Protein AF-A0A1F1DUR7-F1 (afdb_monomer)

Foldseek 3Di:
DDDPVLVVLVVVLVPFFFADDPRQAWAFLLVVLCQLVVVDDSVVSSVVVVVVCVVDVVLVSSLVSVPDDPVDGTDGRSNRSSCCVPVNHD

Radius of gyration: 12.67 Å; Cα contacts (8 Å, |Δi|>4): 99; chains: 1; bounding box: 32×24×28 Å

Solvent-accessible surface area (backbone atoms only — not comparable to full-atom values): 5091 Å² total; per-residue (Å²): 133,83,51,73,68,54,53,51,50,55,58,55,55,73,75,47,65,45,42,65,76,94,44,48,46,80,29,46,42,51,63,58,16,38,55,72,30,67,92,41,60,60,71,55,11,35,49,49,49,54,46,55,37,69,74,32,65,68,52,41,49,56,36,42,76,72,71,52,56,86,90,60,62,58,37,45,33,72,47,36,11,53,45,29,73,73,74,44,80,104

Secondary structure (DSSP, 8-state):
---HHHHHHHHHHTTSPPPPGGGSSSEEHHHHHHHH-TTS-HHHHHHHHHHHHHH-HHHHHHHHHTT--TT--EE-HHHHHHHHHHH---

Mean predicted aligned error: 2.79 Å

pLDDT: mean 95.04, std 3.46, range [79.88, 98.31]

Sequence (90 aa):
MLSTSDLRLLEEIKSWEPLKGDLSGIVPVKQVALQYYPDYHPQSASRALRMSIKSYPLLSHALSLVGWTSPKRNFTPRQTAVLAHYLGTP

Structure (mmCIF, N/CA/C/O backbone):
data_AF-A0A1F1DUR7-F1
#
_entry.id   AF-A0A1F1DUR7-F1
#
loop_
_atom_site.group_PDB
_atom_site.id
_atom_site.type_symbol
_atom_site.label_atom_id
_atom_site.label_alt_id
_atom_site.label_comp_id
_atom_site.label_asym_id
_atom_site.label_entity_id
_atom_site.label_seq_id
_atom_site.pdbx_PDB_ins_code
_atom_site.Cartn_x
_atom_site.Cartn_y
_atom_site.Cartn_z
_atom_site.occupancy
_atom_site.B_iso_or_equiv
_atom_site.auth_seq_id
_atom_site.auth_comp_id
_atom_site.auth_asym_id
_atom_site.auth_atom_id
_atom_site.pdbx_PDB_model_num
ATOM 1 N N . MET A 1 1 ? -14.977 13.102 9.429 1.00 79.88 1 MET A N 1
ATOM 2 C CA . MET A 1 1 ? -15.241 12.108 10.493 1.00 79.88 1 MET A CA 1
ATOM 3 C C . MET A 1 1 ? -15.185 10.730 9.856 1.00 79.88 1 MET A C 1
ATOM 5 O O . MET A 1 1 ? -15.634 10.616 8.723 1.00 79.88 1 MET A O 1
ATOM 9 N N . LEU A 1 2 ? -14.585 9.740 10.522 1.00 88.06 2 LEU A N 1
ATOM 10 C CA . LEU A 1 2 ? -14.570 8.353 10.036 1.00 88.06 2 LEU A CA 1
ATOM 11 C C . LEU A 1 2 ? -15.961 7.731 10.199 1.00 88.06 2 LEU A C 1
ATOM 13 O O . LEU A 1 2 ? -16.639 8.014 11.188 1.00 88.06 2 LEU A O 1
ATOM 17 N N . SER A 1 3 ? -16.382 6.904 9.243 1.00 95.38 3 SER A N 1
ATOM 18 C CA . SER A 1 3 ? -17.633 6.147 9.348 1.00 95.38 3 SER A CA 1
ATOM 19 C C . SER A 1 3 ? -17.485 4.950 10.297 1.00 95.38 3 SER A C 1
ATOM 21 O O . SER A 1 3 ? -16.375 4.503 10.589 1.00 95.38 3 SER A O 1
ATOM 23 N N . THR A 1 4 ? -18.602 4.372 10.751 1.00 96.12 4 THR A N 1
ATOM 24 C CA . THR A 1 4 ? -18.589 3.120 11.531 1.00 96.12 4 THR A CA 1
ATOM 25 C C . THR A 1 4 ? -17.902 1.980 10.775 1.00 96.12 4 THR A C 1
ATOM 27 O O . THR A 1 4 ? -17.155 1.212 11.379 1.00 96.12 4 THR A O 1
ATOM 30 N N . SER A 1 5 ? -18.099 1.894 9.455 1.00 95.62 5 SER A N 1
ATOM 31 C CA . SER A 1 5 ? -17.410 0.917 8.606 1.00 95.62 5 SER A CA 1
ATOM 32 C C . SER A 1 5 ? -15.896 1.125 8.607 1.00 95.62 5 SER A C 1
ATOM 34 O O . SER A 1 5 ? -15.154 0.152 8.701 1.00 95.62 5 SER A O 1
ATOM 36 N N . ASP A 1 6 ? -15.431 2.378 8.575 1.00 96.44 6 ASP A N 1
ATOM 37 C CA . ASP A 1 6 ? -13.995 2.687 8.620 1.00 96.44 6 ASP A CA 1
ATOM 38 C C . ASP A 1 6 ? -13.373 2.294 9.959 1.00 96.44 6 ASP A C 1
ATOM 40 O O . ASP A 1 6 ? -12.277 1.740 9.994 1.00 96.44 6 ASP A O 1
ATOM 44 N N . LEU A 1 7 ? -14.078 2.555 11.065 1.00 96.44 7 LEU A N 1
ATOM 45 C CA . LEU A 1 7 ? -13.627 2.161 12.400 1.00 96.44 7 LEU A CA 1
ATOM 46 C C . LEU A 1 7 ? -13.516 0.640 12.517 1.00 96.44 7 LEU A C 1
ATOM 48 O O . LEU A 1 7 ? -12.510 0.139 13.010 1.00 96.44 7 LEU A O 1
ATOM 52 N N . ARG A 1 8 ? -14.508 -0.100 12.010 1.00 97.06 8 ARG A N 1
ATOM 53 C CA . ARG A 1 8 ? -14.471 -1.565 11.992 1.00 97.06 8 ARG A CA 1
ATOM 54 C C . ARG A 1 8 ? -13.307 -2.090 11.152 1.00 97.06 8 ARG A C 1
ATOM 56 O O . ARG A 1 8 ? -12.567 -2.947 11.623 1.00 97.06 8 ARG A O 1
ATOM 63 N N . LEU A 1 9 ? -13.109 -1.544 9.954 1.00 97.00 9 LEU A N 1
ATOM 64 C CA . LEU A 1 9 ? -11.995 -1.927 9.089 1.00 97.00 9 LEU A CA 1
ATOM 65 C C . LEU A 1 9 ? -10.641 -1.640 9.755 1.00 97.00 9 LEU A C 1
ATOM 67 O O . LEU A 1 9 ? -9.727 -2.452 9.669 1.00 97.00 9 LEU A O 1
ATOM 71 N N . LEU A 1 10 ? -10.500 -0.517 10.463 1.00 96.69 10 LEU A N 1
ATOM 72 C CA . LEU A 1 10 ? -9.289 -0.211 11.227 1.00 96.69 10 LEU A CA 1
ATOM 73 C C . LEU A 1 10 ? -9.018 -1.224 12.346 1.00 96.69 10 LEU A C 1
ATOM 75 O O . LEU A 1 10 ? -7.854 -1.556 12.570 1.00 96.69 10 LEU A O 1
ATOM 79 N N . GLU A 1 11 ? -10.053 -1.704 13.039 1.00 96.81 11 GLU A N 1
ATOM 80 C CA . GLU A 1 11 ? -9.913 -2.780 14.027 1.00 96.81 11 GLU A CA 1
ATOM 81 C C . GLU A 1 11 ? -9.512 -4.103 13.365 1.00 96.81 11 GLU A C 1
ATOM 83 O O . GLU A 1 11 ? -8.599 -4.768 13.849 1.00 96.81 11 GLU A O 1
ATOM 88 N N . GLU A 1 12 ? -10.115 -4.450 12.226 1.00 97.00 12 GLU A N 1
ATOM 89 C CA . GLU A 1 12 ? -9.762 -5.650 11.456 1.00 97.00 12 GLU A CA 1
ATOM 90 C C . GLU A 1 12 ? -8.305 -5.601 10.969 1.00 97.00 12 GLU A C 1
ATOM 92 O O . GLU A 1 12 ? -7.565 -6.564 11.143 1.00 97.00 12 GLU A O 1
ATOM 97 N N . ILE A 1 13 ? -7.833 -4.456 10.465 1.00 97.12 13 ILE A N 1
ATOM 98 C CA . ILE A 1 13 ? -6.445 -4.296 10.001 1.00 97.12 13 ILE A CA 1
ATOM 99 C C . ILE A 1 13 ? -5.421 -4.557 11.119 1.00 97.12 13 ILE A C 1
ATOM 101 O O . ILE A 1 13 ? -4.294 -4.965 10.835 1.00 97.12 13 ILE A O 1
ATOM 105 N N . LYS A 1 14 ? -5.766 -4.347 12.399 1.00 94.75 14 LYS A N 1
ATOM 106 C CA . LYS A 1 14 ? -4.838 -4.626 13.512 1.00 94.75 14 LYS A CA 1
ATOM 107 C C . LYS A 1 14 ? -4.483 -6.110 13.634 1.00 94.75 14 LYS A C 1
ATOM 109 O O . LYS A 1 14 ? -3.436 -6.398 14.206 1.00 94.75 14 LYS A O 1
ATOM 114 N N . SER A 1 15 ? -5.326 -7.018 13.136 1.00 95.69 15 SER A N 1
ATOM 115 C CA . SER A 1 15 ? -5.073 -8.463 13.170 1.00 95.69 15 SER A CA 1
ATOM 116 C C . SER A 1 15 ? -4.390 -8.994 11.907 1.00 95.69 15 SER A C 1
ATOM 118 O O . SER A 1 15 ? -3.989 -10.155 11.883 1.00 95.69 15 SER A O 1
ATOM 120 N N . TRP A 1 16 ? -4.242 -8.175 10.860 1.00 96.75 16 TRP A N 1
ATOM 121 C CA . TRP A 1 16 ? -3.620 -8.604 9.608 1.00 96.75 16 TRP A CA 1
ATOM 122 C C . TRP A 1 16 ? -2.101 -8.705 9.745 1.00 96.75 16 TRP A C 1
ATOM 124 O O . TRP A 1 16 ? -1.446 -7.819 10.300 1.00 96.75 16 TRP A O 1
ATOM 134 N N . GLU A 1 17 ? -1.532 -9.780 9.199 1.00 95.12 17 GLU A N 1
ATOM 135 C CA . GLU A 1 17 ? -0.091 -10.004 9.256 1.00 95.12 17 GLU A CA 1
ATOM 136 C C . GLU A 1 17 ? 0.654 -9.123 8.238 1.00 95.12 17 GLU A C 1
ATOM 138 O O . GLU A 1 17 ? 0.280 -9.091 7.061 1.00 95.12 17 GLU A O 1
ATOM 143 N N . PRO A 1 18 ? 1.726 -8.418 8.649 1.00 95.06 18 PRO A N 1
ATOM 144 C CA . PRO A 1 18 ? 2.606 -7.723 7.720 1.00 95.06 18 PRO A CA 1
ATOM 145 C C . PRO A 1 18 ? 3.424 -8.713 6.885 1.00 95.06 18 PRO A C 1
ATOM 147 O O . PRO A 1 18 ? 3.563 -9.892 7.221 1.00 95.06 18 PRO A O 1
ATOM 150 N N . LEU A 1 19 ? 4.044 -8.205 5.819 1.00 94.12 19 LEU A N 1
ATOM 151 C CA . LEU A 1 19 ? 5.033 -8.974 5.062 1.00 94.12 19 LEU A CA 1
ATOM 152 C C . LEU A 1 19 ? 6.222 -9.361 5.962 1.00 94.12 19 LEU A C 1
ATOM 154 O O . LEU A 1 19 ? 6.642 -8.585 6.820 1.00 94.12 19 LEU A O 1
ATOM 158 N N . LYS A 1 20 ? 6.755 -10.574 5.781 1.00 91.12 20 LYS A N 1
ATOM 159 C CA . LYS A 1 20 ? 7.798 -11.167 6.643 1.00 91.12 20 LYS A CA 1
ATOM 160 C C . LYS A 1 20 ? 9.209 -10.948 6.071 1.00 91.12 20 LYS A C 1
ATOM 162 O O . LYS A 1 20 ? 9.377 -10.418 4.974 1.00 91.12 20 LYS A O 1
ATOM 167 N N . GLY A 1 21 ? 10.233 -11.334 6.837 1.00 91.12 21 GLY A N 1
ATOM 168 C CA . GLY A 1 21 ? 11.642 -11.223 6.433 1.00 91.12 21 GLY A CA 1
ATOM 169 C C . GLY A 1 21 ? 12.100 -9.770 6.288 1.00 91.12 21 GLY A C 1
ATOM 170 O O . GLY A 1 21 ? 11.782 -8.932 7.138 1.00 91.12 21 GLY A O 1
ATOM 171 N N . ASP A 1 22 ? 12.785 -9.461 5.185 1.00 86.56 22 ASP A N 1
ATOM 172 C CA . ASP A 1 22 ? 13.308 -8.120 4.868 1.00 86.56 22 ASP A CA 1
ATOM 173 C C . ASP A 1 22 ? 12.214 -7.048 4.702 1.00 86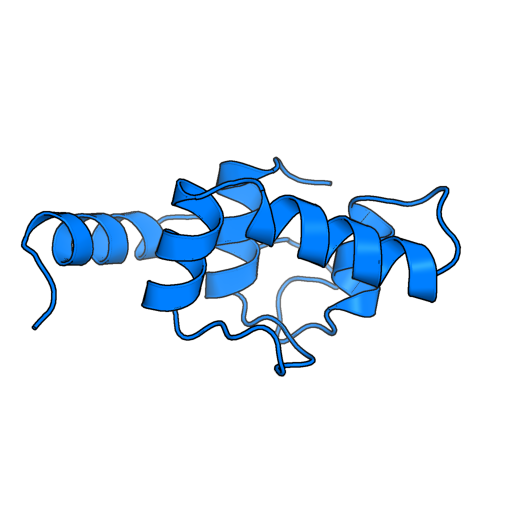.56 22 ASP A C 1
ATOM 175 O O . ASP A 1 22 ? 12.520 -5.861 4.582 1.00 86.56 22 ASP A O 1
ATOM 179 N N . LEU A 1 23 ? 10.937 -7.449 4.689 1.00 90.19 23 LEU A N 1
ATOM 180 C CA . LEU A 1 23 ? 9.766 -6.578 4.546 1.00 90.19 23 LEU A CA 1
ATOM 181 C 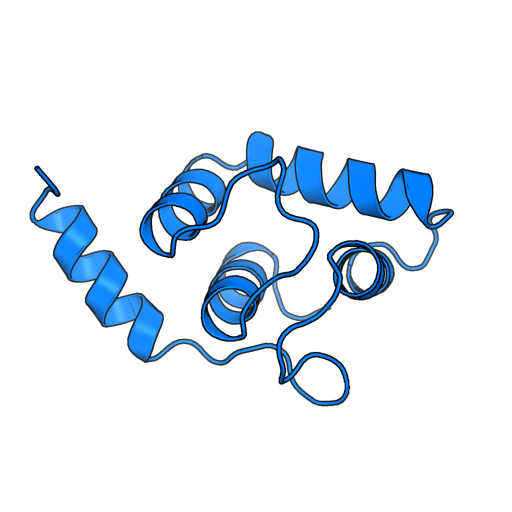C . LEU A 1 23 ? 9.012 -6.323 5.864 1.00 90.19 23 LEU A C 1
ATOM 183 O O . LEU A 1 23 ? 7.978 -5.652 5.857 1.00 90.19 23 LEU A O 1
ATOM 187 N N . SER A 1 24 ? 9.527 -6.837 6.985 1.00 88.75 24 SER A N 1
ATOM 188 C CA . SER A 1 24 ? 8.878 -6.776 8.307 1.00 88.75 24 SER A CA 1
ATOM 189 C C . SER A 1 24 ? 8.879 -5.392 8.963 1.00 88.75 24 SER A C 1
ATOM 191 O O . SER A 1 24 ? 8.088 -5.139 9.872 1.00 88.75 24 SER A O 1
ATOM 193 N N . GLY A 1 25 ? 9.756 -4.491 8.515 1.00 93.12 25 GLY A N 1
ATOM 194 C CA . GLY A 1 25 ? 9.927 -3.151 9.073 1.00 93.12 25 GLY A CA 1
ATOM 195 C C . GLY A 1 25 ? 9.258 -2.037 8.265 1.00 93.12 25 GLY A C 1
ATOM 196 O O . GLY A 1 25 ? 8.299 -2.235 7.520 1.00 93.12 25 GLY A O 1
ATOM 197 N N . ILE A 1 26 ? 9.789 -0.821 8.416 1.00 96.00 26 ILE A N 1
ATOM 198 C CA . ILE A 1 26 ? 9.488 0.280 7.496 1.00 96.00 26 ILE A CA 1
ATOM 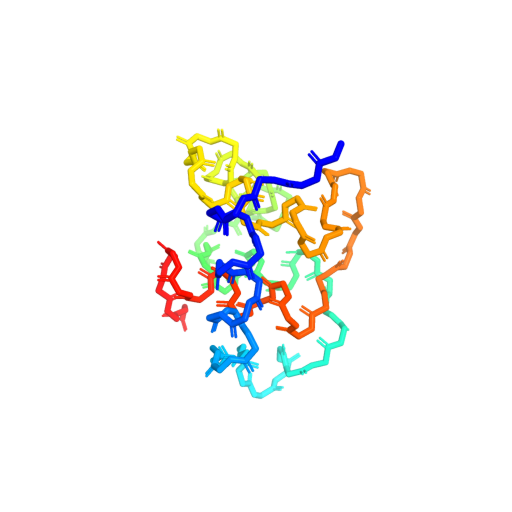199 C C . ILE A 1 26 ? 10.302 0.048 6.228 1.00 96.00 26 ILE A C 1
ATOM 201 O O . ILE A 1 26 ? 11.529 0.103 6.266 1.00 96.00 26 ILE A O 1
ATOM 205 N N . VAL A 1 27 ? 9.622 -0.201 5.113 1.00 95.81 27 VAL A N 1
ATOM 206 C CA . VAL A 1 27 ? 10.263 -0.704 3.894 1.00 95.81 27 VAL A CA 1
ATOM 207 C C . VAL A 1 27 ? 10.026 0.201 2.691 1.00 95.81 27 VAL A C 1
ATOM 209 O O . VAL A 1 27 ? 8.913 0.700 2.511 1.00 95.81 27 VAL A O 1
ATOM 212 N N . PRO A 1 28 ? 11.033 0.427 1.829 1.00 96.44 28 PRO A N 1
ATOM 213 C CA . PRO A 1 28 ? 10.857 1.234 0.631 1.00 96.44 28 PRO A CA 1
ATOM 214 C C . PRO A 1 28 ? 9.811 0.649 -0.318 1.00 96.44 28 PRO A C 1
ATOM 216 O O . PRO A 1 28 ? 9.799 -0.549 -0.595 1.00 96.44 28 PRO A O 1
ATOM 219 N N . VAL A 1 29 ? 9.001 1.518 -0.925 1.00 95.62 29 VAL A N 1
ATOM 220 C CA . VAL A 1 29 ? 8.019 1.143 -1.963 1.00 95.62 29 VAL A CA 1
ATOM 221 C C . VAL A 1 29 ? 8.677 0.342 -3.075 1.00 95.62 29 VAL A C 1
ATOM 223 O O . VAL A 1 29 ? 8.105 -0.631 -3.543 1.00 95.62 29 VAL A O 1
ATOM 226 N N . LYS A 1 30 ? 9.888 0.740 -3.483 1.00 95.44 30 LYS A N 1
ATOM 227 C CA . LYS A 1 30 ? 10.666 0.045 -4.514 1.00 95.44 30 LYS A CA 1
ATOM 228 C C . LYS A 1 30 ? 10.942 -1.410 -4.128 1.00 95.44 30 LYS A C 1
ATOM 230 O O . LYS A 1 30 ? 10.826 -2.279 -4.980 1.00 95.44 30 LYS A O 1
ATOM 235 N N . GLN A 1 31 ? 11.303 -1.658 -2.869 1.00 96.06 31 GLN A N 1
ATOM 236 C CA . GLN A 1 31 ? 11.617 -2.999 -2.382 1.00 96.06 31 GLN A CA 1
ATOM 237 C C . GLN A 1 31 ? 10.361 -3.870 -2.362 1.00 96.06 31 GLN A C 1
ATOM 239 O O . GLN A 1 31 ? 10.392 -4.966 -2.898 1.00 96.06 31 GLN A O 1
ATOM 244 N N . VAL A 1 32 ? 9.239 -3.350 -1.854 1.00 97.00 32 VAL A N 1
ATOM 245 C CA . VAL A 1 32 ? 7.950 -4.063 -1.889 1.00 97.00 32 VAL A CA 1
ATOM 246 C C . VAL A 1 32 ? 7.493 -4.314 -3.328 1.00 97.00 32 VAL A C 1
ATOM 248 O O . VAL A 1 32 ? 7.051 -5.406 -3.662 1.00 97.00 32 VAL A O 1
ATOM 251 N N . ALA A 1 33 ? 7.630 -3.326 -4.211 1.00 97.12 33 ALA A N 1
ATOM 252 C CA . ALA A 1 33 ? 7.200 -3.442 -5.597 1.00 97.12 33 ALA A CA 1
ATOM 253 C C . ALA A 1 33 ? 7.972 -4.507 -6.383 1.00 97.12 33 ALA A C 1
ATOM 255 O O . ALA A 1 33 ? 7.374 -5.183 -7.210 1.00 97.12 33 ALA A O 1
ATOM 256 N N . LEU A 1 34 ? 9.270 -4.673 -6.123 1.00 97.06 34 LEU A N 1
ATOM 257 C CA . LEU A 1 34 ? 10.073 -5.722 -6.757 1.00 97.06 34 LEU A CA 1
ATOM 258 C C . LEU A 1 34 ? 9.662 -7.136 -6.333 1.00 97.06 34 LEU A C 1
ATOM 260 O O . LEU A 1 34 ? 9.940 -8.075 -7.062 1.00 97.06 34 LEU A O 1
ATOM 264 N N . GLN A 1 35 ? 8.997 -7.286 -5.189 1.00 96.31 35 GLN A N 1
ATOM 265 C CA . GLN A 1 35 ? 8.499 -8.584 -4.730 1.00 96.31 35 GLN A CA 1
ATOM 266 C C . GLN A 1 35 ? 7.216 -8.952 -5.480 1.00 96.31 35 GLN A C 1
ATOM 268 O O . GLN A 1 35 ? 7.100 -10.045 -6.009 1.00 96.31 35 GLN A O 1
ATOM 273 N N . TYR A 1 36 ? 6.288 -8.001 -5.625 1.00 96.62 36 TYR A N 1
ATOM 274 C CA . TYR A 1 36 ? 5.056 -8.214 -6.398 1.00 96.62 36 TYR A CA 1
ATOM 275 C C . TYR A 1 36 ? 5.265 -8.261 -7.919 1.00 96.62 36 TYR A C 1
ATOM 277 O O . TYR A 1 36 ? 4.441 -8.825 -8.633 1.00 96.62 36 TYR A O 1
ATOM 285 N N . TYR A 1 37 ? 6.321 -7.622 -8.427 1.00 97.06 37 TYR A N 1
ATOM 286 C CA . TYR A 1 37 ? 6.610 -7.506 -9.860 1.00 97.06 37 TYR A CA 1
ATOM 287 C C . TYR A 1 37 ? 8.087 -7.838 -10.139 1.00 97.06 37 TYR A C 1
ATOM 289 O O . TYR A 1 37 ? 8.843 -6.939 -10.526 1.00 97.06 37 TYR A O 1
ATOM 297 N N . PRO A 1 38 ? 8.520 -9.097 -9.928 1.00 96.25 38 PRO A N 1
ATOM 298 C CA . PRO A 1 38 ? 9.932 -9.484 -10.005 1.00 96.25 38 PRO A CA 1
ATOM 299 C C . PRO A 1 38 ? 10.523 -9.342 -11.412 1.00 96.25 38 PRO A C 1
ATOM 301 O O . PRO A 1 38 ? 11.696 -9.00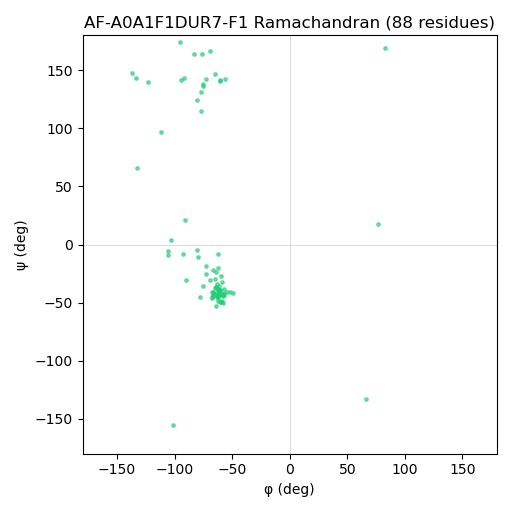5 -11.556 1.00 96.25 38 PRO A O 1
ATOM 304 N N . ASP A 1 39 ? 9.704 -9.501 -12.452 1.00 96.56 39 ASP A N 1
ATOM 305 C CA . ASP A 1 39 ? 10.143 -9.403 -13.850 1.00 96.56 39 ASP A CA 1
ATOM 306 C C . ASP A 1 39 ? 10.267 -7.954 -14.353 1.00 96.56 39 ASP A C 1
ATOM 308 O O . ASP A 1 39 ? 10.662 -7.698 -15.492 1.00 96.56 39 ASP A O 1
ATOM 312 N N . TYR A 1 40 ? 9.887 -6.971 -13.533 1.00 95.38 40 TYR A N 1
ATOM 313 C CA . TYR A 1 40 ? 9.851 -5.572 -13.940 1.00 95.38 40 TYR A CA 1
ATOM 314 C C . TYR A 1 40 ? 11.149 -4.867 -13.552 1.00 95.38 40 TYR A C 1
ATOM 316 O O . TYR A 1 40 ? 11.655 -4.994 -12.438 1.00 95.38 40 TYR A O 1
ATOM 324 N N . HIS A 1 41 ? 11.628 -3.977 -14.426 1.00 93.25 41 HIS A N 1
ATOM 325 C CA . HIS A 1 41 ? 12.655 -3.013 -14.033 1.00 93.25 41 HIS A CA 1
ATOM 326 C C . HIS A 1 41 ? 12.173 -2.192 -12.812 1.00 93.25 41 HIS A C 1
ATOM 328 O O . HIS A 1 41 ? 10.999 -1.810 -12.770 1.00 93.25 41 HIS A O 1
ATOM 334 N N . PRO A 1 42 ? 13.027 -1.830 -11.831 1.00 89.25 42 PRO A N 1
ATOM 335 C CA . PRO A 1 42 ? 12.548 -1.319 -10.541 1.00 89.25 42 PRO A CA 1
ATOM 336 C C . PRO A 1 42 ? 11.669 -0.057 -10.579 1.00 89.25 42 PRO A C 1
ATOM 338 O O . PRO A 1 42 ? 10.777 0.121 -9.742 1.00 89.25 42 PRO A O 1
ATOM 341 N N . GLN A 1 43 ? 11.907 0.842 -11.541 1.00 89.06 43 GLN A N 1
ATOM 342 C CA . GLN A 1 43 ? 11.046 2.015 -11.751 1.00 89.06 43 GLN A CA 1
ATOM 343 C C . GLN A 1 43 ? 9.656 1.605 -12.263 1.00 89.06 43 GLN A C 1
ATOM 345 O O . GLN A 1 43 ? 8.643 2.119 -11.783 1.00 89.06 43 GLN A O 1
ATOM 350 N N . SER A 1 44 ? 9.606 0.638 -13.182 1.00 95.00 44 SER A N 1
ATOM 351 C CA . SER A 1 44 ? 8.369 0.062 -13.710 1.00 95.00 44 SER A CA 1
ATOM 352 C C . SER A 1 44 ? 7.613 -0.712 -12.633 1.00 95.00 44 SER A C 1
ATOM 354 O O . SER A 1 44 ? 6.404 -0.532 -12.520 1.00 95.00 44 SER A O 1
ATOM 356 N N . ALA A 1 45 ? 8.307 -1.481 -11.786 1.00 96.94 45 ALA A N 1
ATOM 357 C CA . ALA A 1 45 ? 7.710 -2.203 -10.660 1.00 96.94 45 ALA A CA 1
ATOM 358 C C . ALA A 1 45 ? 7.002 -1.240 -9.694 1.00 96.94 45 ALA A C 1
ATOM 360 O O . ALA A 1 45 ? 5.831 -1.409 -9.357 1.00 96.94 45 ALA A O 1
ATOM 361 N N . SER A 1 46 ? 7.681 -0.154 -9.306 1.00 95.75 46 SER A N 1
ATOM 362 C CA . SER A 1 46 ? 7.101 0.864 -8.415 1.00 95.75 46 SER A CA 1
ATOM 363 C C . SER A 1 46 ? 5.854 1.517 -9.019 1.00 95.75 46 SER A C 1
ATOM 365 O O . SER A 1 46 ? 4.886 1.797 -8.307 1.00 95.75 46 SER A O 1
ATOM 367 N N . ARG A 1 47 ? 5.868 1.770 -10.334 1.00 95.56 47 ARG A N 1
ATOM 368 C CA . ARG A 1 47 ? 4.715 2.308 -11.064 1.00 95.56 47 ARG A CA 1
ATOM 369 C C . ARG A 1 47 ? 3.571 1.296 -11.123 1.00 95.56 47 ARG A C 1
ATOM 371 O O . ARG A 1 47 ? 2.441 1.694 -10.861 1.00 95.56 47 ARG A O 1
ATOM 378 N N . ALA A 1 48 ? 3.857 0.030 -11.419 1.00 96.75 48 ALA A N 1
ATOM 379 C CA . ALA A 1 48 ? 2.875 -1.050 -11.437 1.00 96.75 48 ALA A CA 1
ATOM 380 C C . ALA A 1 48 ? 2.176 -1.188 -10.079 1.00 96.75 48 ALA A C 1
ATOM 382 O O . ALA A 1 48 ? 0.956 -1.086 -10.026 1.00 96.75 48 ALA A O 1
ATOM 383 N N . LEU A 1 49 ? 2.927 -1.252 -8.973 1.00 97.25 49 LEU A N 1
ATOM 384 C CA . LEU A 1 49 ? 2.344 -1.325 -7.629 1.00 97.25 49 LEU A CA 1
ATOM 385 C C . LEU A 1 49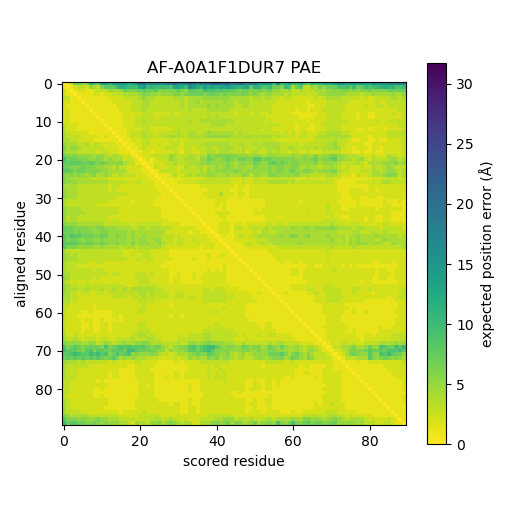 ? 1.426 -0.132 -7.324 1.00 97.25 49 LEU A C 1
ATOM 387 O O . LEU A 1 49 ? 0.319 -0.298 -6.814 1.00 97.25 49 LEU A O 1
ATOM 391 N N . ARG A 1 50 ? 1.853 1.089 -7.668 1.00 95.56 50 ARG A N 1
ATOM 392 C CA . ARG A 1 50 ? 1.032 2.300 -7.486 1.00 95.56 50 ARG A CA 1
ATOM 393 C C . ARG A 1 50 ? -0.234 2.276 -8.337 1.00 95.56 50 ARG A C 1
ATOM 395 O O . ARG A 1 50 ? -1.267 2.766 -7.884 1.00 95.56 50 ARG A O 1
ATOM 402 N N . MET A 1 51 ? -0.155 1.729 -9.548 1.00 96.19 51 MET A N 1
ATOM 403 C CA . MET A 1 51 ? -1.318 1.552 -10.409 1.00 96.19 51 MET A CA 1
ATOM 404 C C . MET A 1 51 ? -2.285 0.529 -9.823 1.00 96.19 51 MET A C 1
ATOM 406 O O . MET A 1 51 ? -3.460 0.856 -9.746 1.00 96.19 51 MET A O 1
ATOM 410 N N . SER A 1 52 ? -1.803 -0.609 -9.318 1.00 96.38 52 SER A N 1
ATOM 411 C CA . SER A 1 52 ? -2.627 -1.627 -8.648 1.00 96.38 52 SER A CA 1
ATOM 412 C C . SER A 1 52 ? -3.354 -1.076 -7.424 1.00 96.38 52 SER A C 1
ATOM 414 O O . SER A 1 52 ? -4.548 -1.308 -7.254 1.00 96.38 52 SER A O 1
ATOM 416 N N . ILE A 1 53 ? -2.664 -0.268 -6.609 1.00 96.62 53 ILE A N 1
ATOM 417 C CA . ILE A 1 53 ? -3.289 0.447 -5.486 1.00 96.62 53 ILE A CA 1
ATOM 418 C C . ILE A 1 53 ? -4.384 1.387 -6.000 1.00 96.62 53 ILE A C 1
ATOM 420 O O . ILE A 1 53 ? -5.500 1.362 -5.495 1.00 96.62 53 ILE A O 1
ATOM 424 N N . LYS A 1 54 ? -4.088 2.212 -7.013 1.00 95.12 54 LYS A N 1
ATOM 425 C CA . LYS A 1 54 ? -5.040 3.193 -7.554 1.00 95.12 54 LYS A CA 1
ATOM 426 C C . LYS A 1 54 ? -6.254 2.533 -8.219 1.00 95.12 54 LYS A C 1
ATOM 428 O O . LYS A 1 54 ? -7.351 3.074 -8.134 1.00 95.12 54 LYS A O 1
ATOM 433 N N . SER A 1 55 ? -6.059 1.413 -8.911 1.00 96.19 55 SER A N 1
ATOM 434 C CA . SER A 1 55 ? -7.116 0.705 -9.636 1.00 96.19 55 SER A CA 1
ATOM 435 C C . SER A 1 55 ? -7.993 -0.154 -8.734 1.00 96.19 55 SER A C 1
ATOM 437 O O . SER A 1 55 ? -9.026 -0.624 -9.198 1.00 96.19 55 SER A O 1
ATOM 439 N N . TYR A 1 56 ? -7.603 -0.364 -7.472 1.00 96.88 56 TYR A N 1
ATOM 440 C CA . TYR A 1 56 ? -8.364 -1.148 -6.509 1.00 96.88 56 TYR A CA 1
ATOM 441 C C . TYR A 1 56 ? -8.917 -0.242 -5.389 1.00 96.88 56 TYR A C 1
ATOM 443 O O . TYR A 1 56 ? -8.213 0.040 -4.417 1.00 96.88 56 TYR A O 1
ATOM 451 N N . PRO A 1 57 ? -10.188 0.211 -5.484 1.00 96.12 57 PRO A N 1
ATOM 452 C CA . PRO A 1 57 ? -10.751 1.200 -4.563 1.00 96.12 57 PRO A CA 1
ATOM 453 C C . PRO A 1 57 ? -10.701 0.793 -3.087 1.00 96.12 57 PRO A C 1
ATOM 455 O O . PRO A 1 57 ? -10.343 1.618 -2.251 1.00 96.12 57 PRO A O 1
ATOM 458 N N . LEU A 1 58 ? -11.005 -0.471 -2.766 1.00 96.50 58 LEU A N 1
ATOM 459 C CA . LEU A 1 58 ? -10.986 -0.968 -1.384 1.00 96.50 58 LEU A CA 1
ATOM 460 C C . LEU A 1 58 ? -9.572 -0.958 -0.793 1.00 96.50 58 LEU A C 1
ATOM 462 O O . LEU A 1 58 ? -9.377 -0.476 0.321 1.00 96.50 58 LEU A O 1
ATOM 466 N N . LEU A 1 59 ? -8.575 -1.397 -1.568 1.00 97.50 59 LEU A N 1
ATOM 467 C CA . LEU A 1 59 ? -7.169 -1.323 -1.178 1.00 97.50 59 LEU A CA 1
ATOM 468 C C . LEU A 1 59 ? -6.721 0.131 -0.981 1.00 97.50 59 LEU A C 1
ATOM 470 O O . LEU A 1 59 ? -6.124 0.462 0.043 1.00 97.50 59 LEU A O 1
ATOM 474 N N . SER A 1 60 ? -7.021 1.015 -1.938 1.00 97.38 60 SER A N 1
ATOM 475 C CA . SER A 1 60 ? -6.675 2.436 -1.830 1.00 97.38 60 SER A CA 1
ATOM 476 C C . SER A 1 60 ? -7.295 3.073 -0.586 1.00 97.38 60 SER A C 1
ATOM 478 O O . SER A 1 60 ? -6.622 3.830 0.116 1.00 97.38 60 SER A O 1
ATOM 480 N N . HIS A 1 61 ? -8.561 2.762 -0.303 1.00 96.94 61 HIS A N 1
ATOM 481 C CA . HIS A 1 61 ? -9.275 3.250 0.873 1.00 96.94 61 HIS A CA 1
ATOM 482 C C . HIS A 1 61 ? -8.638 2.739 2.167 1.00 96.94 61 HIS A C 1
ATOM 484 O O . HIS A 1 61 ? -8.235 3.545 3.005 1.00 96.94 61 HIS A O 1
ATOM 490 N N . ALA A 1 62 ? -8.438 1.424 2.292 1.00 97.88 62 ALA A N 1
ATOM 491 C CA . ALA A 1 62 ? -7.817 0.804 3.462 1.00 97.88 62 ALA A CA 1
ATOM 492 C C . ALA A 1 62 ? -6.412 1.365 3.735 1.00 97.88 62 ALA A C 1
ATOM 494 O O . ALA A 1 62 ? -6.087 1.719 4.869 1.00 97.88 62 ALA A O 1
ATOM 495 N N . LEU A 1 63 ? -5.595 1.530 2.689 1.00 97.62 63 LEU A N 1
ATOM 496 C CA . LEU A 1 63 ? -4.282 2.164 2.786 1.00 97.62 63 LEU A CA 1
ATOM 497 C C . LEU A 1 63 ? -4.382 3.616 3.276 1.00 97.62 63 LEU A C 1
ATOM 499 O O . LEU A 1 63 ? -3.595 4.029 4.132 1.00 97.62 63 LEU A O 1
ATOM 503 N N . SER A 1 64 ? -5.352 4.385 2.778 1.00 97.06 64 SER A N 1
ATOM 504 C CA . SER A 1 64 ? -5.562 5.770 3.211 1.00 97.06 64 SER A CA 1
ATOM 505 C C . SER A 1 64 ? -5.917 5.867 4.701 1.00 97.06 64 SER A C 1
ATOM 507 O O . SER A 1 64 ? -5.366 6.719 5.402 1.00 97.06 64 SER A O 1
ATOM 509 N N . LEU A 1 65 ? -6.733 4.935 5.215 1.00 97.44 65 LEU A N 1
ATOM 510 C CA . LEU A 1 65 ? -7.110 4.863 6.631 1.00 97.44 65 LEU A CA 1
ATOM 511 C C . LEU A 1 65 ? -5.901 4.606 7.538 1.00 97.44 65 LEU A C 1
ATOM 513 O O . LEU A 1 65 ? -5.819 5.150 8.637 1.00 97.44 65 LEU A O 1
ATOM 517 N N . VAL A 1 66 ? -4.920 3.832 7.064 1.00 96.69 66 VAL A N 1
ATOM 518 C CA . VAL A 1 66 ? -3.650 3.593 7.776 1.00 96.69 66 VAL A CA 1
ATOM 519 C C . VAL A 1 66 ? -2.551 4.597 7.406 1.00 96.69 66 VAL A C 1
ATOM 521 O O . VAL A 1 66 ? -1.354 4.349 7.596 1.00 96.69 66 VAL A O 1
ATOM 524 N N . GLY A 1 67 ? -2.946 5.755 6.876 1.00 95.44 67 GLY A N 1
ATOM 525 C CA . GLY A 1 67 ? -2.080 6.908 6.661 1.00 95.44 67 GLY A CA 1
ATOM 526 C C . GLY A 1 67 ? -1.140 6.790 5.463 1.00 95.44 67 GLY A C 1
ATOM 527 O O . GLY A 1 67 ? -0.140 7.515 5.408 1.00 95.44 67 GLY A O 1
ATOM 528 N N . TRP A 1 68 ? -1.395 5.886 4.516 1.00 95.06 68 TRP A N 1
ATOM 529 C CA . TRP A 1 68 ? -0.667 5.864 3.250 1.00 95.06 68 TRP A CA 1
ATOM 530 C C . TRP A 1 68 ? -1.152 6.985 2.329 1.00 95.06 68 TRP A C 1
ATOM 532 O O . TRP A 1 68 ? -2.347 7.222 2.173 1.00 95.06 68 TRP A O 1
ATOM 542 N N . THR A 1 69 ? -0.208 7.647 1.667 1.00 91.19 69 THR A N 1
ATOM 543 C CA . THR A 1 69 ? -0.488 8.579 0.575 1.00 91.19 69 THR A CA 1
ATOM 544 C C . THR A 1 69 ? 0.512 8.334 -0.544 1.00 91.19 69 THR A C 1
ATOM 546 O O . THR A 1 69 ? 1.663 7.984 -0.287 1.00 91.19 69 THR A O 1
ATOM 549 N N . SER A 1 70 ? 0.096 8.541 -1.796 1.00 81.00 70 SER A N 1
ATOM 550 C CA . SER A 1 70 ? 0.948 8.289 -2.967 1.00 81.00 70 SER A CA 1
ATOM 551 C C . SER A 1 70 ? 2.351 8.927 -2.865 1.00 81.00 70 SER A C 1
ATOM 553 O O . SER A 1 70 ? 3.325 8.243 -3.173 1.00 81.00 70 SER A O 1
ATOM 555 N N . PRO A 1 71 ? 2.546 10.171 -2.387 1.00 87.75 71 PRO A N 1
ATOM 556 C CA . PRO A 1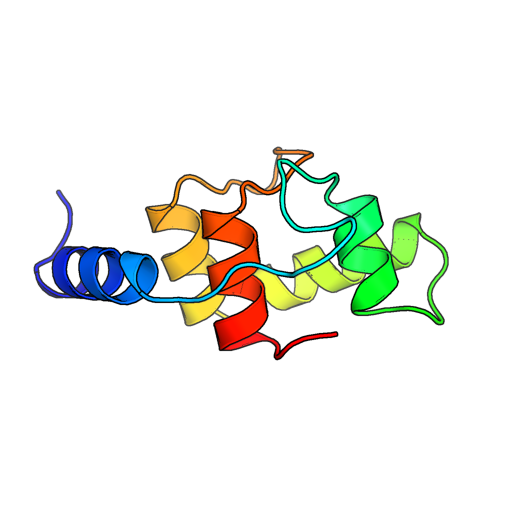 71 ? 3.887 10.760 -2.311 1.00 87.75 71 PRO A CA 1
ATOM 557 C C . PRO A 1 71 ? 4.876 10.025 -1.389 1.00 87.75 71 PRO A C 1
ATOM 559 O O . PRO A 1 71 ? 6.086 10.199 -1.541 1.00 87.75 71 PRO A O 1
ATOM 562 N N . LYS A 1 72 ? 4.401 9.201 -0.442 1.00 89.25 72 LYS A N 1
ATOM 563 C CA . LYS A 1 72 ? 5.279 8.480 0.488 1.00 89.25 72 LYS A CA 1
ATOM 564 C C . LYS A 1 72 ? 6.158 7.469 -0.252 1.00 89.25 72 LYS A C 1
ATOM 566 O O . LYS A 1 72 ? 5.791 6.896 -1.279 1.00 89.25 72 LYS A O 1
ATOM 571 N N . ARG A 1 73 ? 7.371 7.280 0.275 1.00 91.75 73 ARG A N 1
ATOM 572 C CA . ARG A 1 73 ? 8.404 6.407 -0.309 1.00 91.75 73 ARG A CA 1
ATOM 573 C C . ARG A 1 73 ? 8.603 5.096 0.444 1.00 91.75 73 ARG A C 1
ATOM 575 O O . ARG A 1 73 ? 9.279 4.225 -0.092 1.00 91.75 73 ARG A O 1
ATOM 582 N N . ASN A 1 74 ? 7.994 4.944 1.620 1.00 96.25 74 ASN A N 1
ATOM 583 C CA . ASN A 1 74 ? 8.106 3.756 2.463 1.00 96.25 74 ASN A CA 1
ATOM 584 C C . ASN A 1 74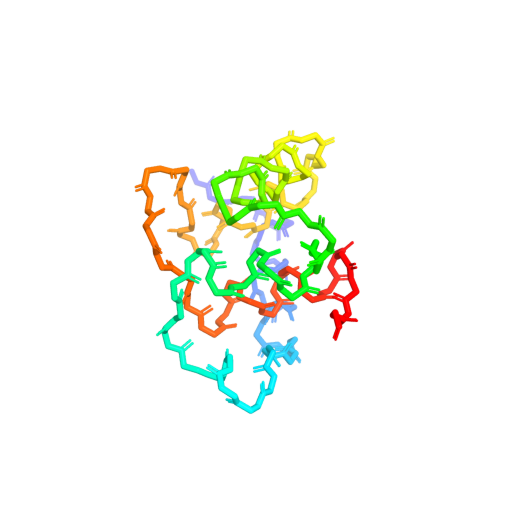 ? 6.731 3.314 2.964 1.00 96.25 74 ASN A C 1
ATOM 586 O O . ASN A 1 74 ? 5.916 4.168 3.317 1.00 96.25 74 ASN A O 1
ATOM 590 N N . PHE A 1 75 ? 6.525 2.005 3.049 1.00 97.31 75 PHE A N 1
ATOM 591 C CA 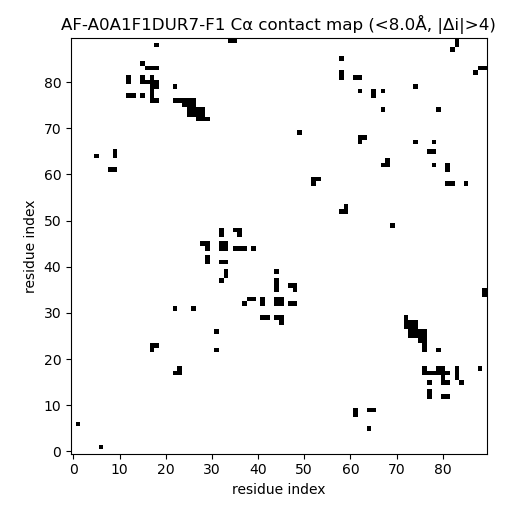. PHE A 1 75 ? 5.403 1.398 3.744 1.00 97.31 75 PHE A CA 1
ATOM 592 C C . PHE A 1 75 ? 5.770 1.098 5.196 1.00 97.31 75 PHE A C 1
ATOM 594 O O . PHE A 1 75 ? 6.898 0.713 5.492 1.00 97.31 75 PHE A O 1
ATOM 601 N N . THR A 1 76 ? 4.814 1.271 6.104 1.00 97.19 76 THR A N 1
ATOM 602 C CA . THR A 1 76 ? 4.901 0.733 7.470 1.00 97.19 76 THR A CA 1
ATOM 603 C C . THR A 1 76 ? 4.455 -0.735 7.494 1.00 97.19 76 THR A C 1
ATOM 605 O O . THR A 1 76 ? 3.746 -1.151 6.575 1.00 97.19 76 THR A O 1
ATOM 608 N N . PRO A 1 77 ? 4.752 -1.504 8.559 1.00 97.19 77 PRO A N 1
ATOM 609 C CA . PRO A 1 77 ? 4.265 -2.881 8.683 1.00 97.19 77 PRO A CA 1
ATOM 610 C C . PRO A 1 77 ? 2.739 -2.984 8.549 1.00 97.19 77 PRO A C 1
ATOM 612 O O . PRO A 1 77 ? 2.211 -3.827 7.834 1.00 97.19 77 PRO A O 1
ATOM 615 N N . ARG A 1 78 ? 1.999 -2.042 9.146 1.00 97.25 78 ARG A N 1
ATOM 616 C CA . ARG A 1 78 ? 0.536 -1.998 9.003 1.00 97.25 78 ARG A CA 1
ATOM 617 C C . ARG A 1 78 ? 0.099 -1.791 7.546 1.00 97.25 78 ARG A C 1
ATOM 619 O O . ARG A 1 78 ? -0.909 -2.340 7.127 1.00 97.25 78 ARG A O 1
ATOM 626 N N . GLN A 1 79 ? 0.840 -1.008 6.765 1.00 97.94 79 GLN A N 1
ATOM 627 C CA . GLN A 1 79 ? 0.532 -0.790 5.349 1.00 97.94 79 GLN A CA 1
ATOM 628 C C . GLN A 1 79 ? 0.909 -1.997 4.485 1.00 97.94 79 GLN A C 1
ATOM 630 O O . GLN A 1 79 ? 0.181 -2.309 3.547 1.00 97.94 79 GLN A O 1
ATOM 635 N N . THR A 1 80 ? 2.001 -2.702 4.799 1.00 97.81 80 THR A N 1
ATOM 636 C CA . THR A 1 80 ? 2.345 -3.946 4.096 1.00 97.81 80 THR A CA 1
ATOM 637 C C . THR A 1 80 ? 1.368 -5.074 4.420 1.00 97.81 80 THR A C 1
ATOM 639 O O . THR A 1 80 ? 1.075 -5.857 3.524 1.00 97.81 80 THR A O 1
ATOM 642 N N . ALA A 1 81 ? 0.780 -5.101 5.621 1.00 98.00 81 ALA A N 1
ATOM 643 C CA . ALA A 1 81 ? -0.319 -6.010 5.957 1.00 98.00 81 ALA A CA 1
ATOM 644 C C . ALA A 1 81 ? -1.560 -5.766 5.084 1.00 98.00 81 ALA A C 1
ATOM 646 O O . ALA A 1 81 ? -2.149 -6.702 4.551 1.00 98.00 81 ALA A O 1
ATOM 647 N N . VAL A 1 82 ? -1.921 -4.495 4.864 1.00 98.31 82 VAL A N 1
ATOM 648 C CA . VAL A 1 82 ? -3.013 -4.130 3.945 1.00 98.31 82 VAL A CA 1
ATOM 649 C C . VAL A 1 82 ? -2.699 -4.574 2.513 1.00 98.31 82 VAL A C 1
ATOM 651 O O . VAL A 1 82 ? -3.569 -5.131 1.848 1.00 98.31 82 VAL A O 1
ATOM 654 N N . LEU A 1 83 ? -1.466 -4.375 2.034 1.00 97.94 83 LEU A N 1
ATOM 655 C CA . LEU A 1 83 ? -1.061 -4.869 0.713 1.00 97.94 83 LEU A CA 1
ATOM 656 C C . LEU A 1 83 ? -1.189 -6.392 0.623 1.00 97.94 83 LEU A C 1
ATOM 658 O O . LEU A 1 83 ? -1.829 -6.871 -0.304 1.00 97.94 83 LEU A O 1
ATOM 662 N N . ALA A 1 84 ? -0.643 -7.124 1.597 1.00 97.50 84 ALA A N 1
ATOM 663 C CA . ALA A 1 84 ? -0.669 -8.584 1.621 1.00 97.50 84 ALA A CA 1
ATOM 664 C C . ALA A 1 84 ? -2.100 -9.140 1.639 1.00 97.50 84 ALA A C 1
ATOM 666 O O . ALA A 1 84 ? -2.401 -10.110 0.951 1.00 97.50 84 ALA A O 1
ATOM 667 N N . HIS A 1 85 ? -3.002 -8.496 2.382 1.00 97.88 85 HIS A N 1
ATOM 668 C CA . HIS A 1 85 ? -4.406 -8.889 2.438 1.00 97.88 85 HIS A CA 1
ATOM 669 C C . HIS A 1 85 ? -5.110 -8.754 1.077 1.00 97.88 85 HIS A C 1
ATOM 671 O O . HIS A 1 85 ? -5.833 -9.656 0.664 1.00 97.88 85 HIS A O 1
ATOM 677 N N . TYR A 1 86 ? -4.907 -7.636 0.369 1.00 97.44 86 TYR A N 1
ATOM 678 C CA . TYR A 1 86 ? -5.633 -7.343 -0.875 1.00 97.44 86 TYR A CA 1
ATOM 679 C C . TYR A 1 86 ? -4.953 -7.857 -2.149 1.00 97.44 86 TYR A C 1
ATOM 681 O O . TYR A 1 86 ? -5.645 -8.133 -3.127 1.00 97.44 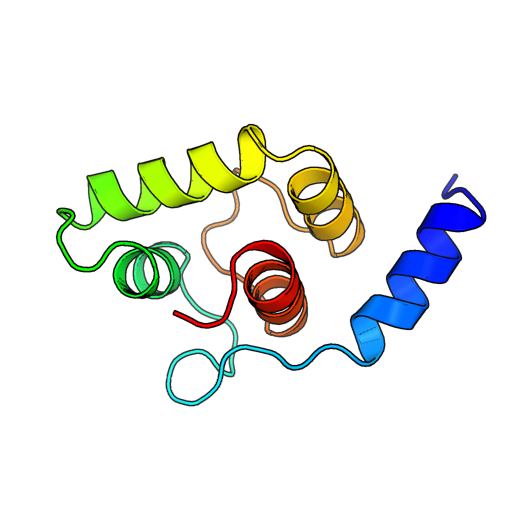86 TYR A O 1
ATOM 689 N N . LEU A 1 87 ? -3.621 -7.924 -2.172 1.00 96.44 87 LEU A N 1
ATOM 690 C CA . LEU A 1 87 ? -2.822 -8.332 -3.334 1.00 96.44 87 LEU A CA 1
ATOM 691 C C . LEU A 1 87 ? -2.230 -9.743 -3.184 1.00 96.44 87 LEU A C 1
ATOM 693 O O . LEU A 1 87 ? -1.645 -10.245 -4.140 1.00 96.44 87 LEU A O 1
ATOM 697 N N . GLY A 1 88 ? -2.389 -10.378 -2.019 1.00 95.44 88 GLY A N 1
ATOM 698 C CA . GLY A 1 88 ? -1.714 -11.625 -1.664 1.00 95.44 88 GLY A CA 1
ATOM 699 C C . GLY A 1 88 ? -0.300 -11.389 -1.133 1.00 95.44 88 GLY A C 1
ATOM 700 O O . GLY A 1 88 ? 0.237 -10.287 -1.202 1.00 95.44 88 GLY A O 1
ATOM 701 N N . THR A 1 89 ? 0.321 -12.427 -0.582 1.00 92.62 89 THR A N 1
ATOM 702 C CA . THR A 1 89 ? 1.750 -12.390 -0.246 1.00 92.62 89 THR A CA 1
ATOM 703 C C . THR A 1 89 ? 2.571 -12.645 -1.514 1.00 92.62 89 THR A C 1
ATOM 705 O O . THR A 1 89 ? 2.317 -13.667 -2.157 1.00 92.62 89 THR A O 1
ATOM 708 N N . PRO A 1 90 ? 3.500 -11.745 -1.883 1.00 90.25 90 PRO A N 1
ATOM 709 C CA . PRO A 1 90 ? 4.381 -11.930 -3.031 1.00 90.25 90 PRO A CA 1
ATOM 710 C C . PRO A 1 90 ? 5.387 -13.065 -2.812 1.00 90.25 90 PRO A C 1
ATOM 712 O O . PRO A 1 90 ? 5.684 -13.374 -1.632 1.00 90.25 90 PRO A O 1
#